Protein AF-A0A380CCB0-F1 (afdb_monomer_lite)

pLDDT: mean 71.73, std 17.46, range [31.42, 93.25]

Organism: NCBI:txid29378

Sequence (155 aa):
MKKLLVIVGCLLFFAASCGNKVDEEFLEGTWISQNDAEGKIIFDGETVKLGENATSQTYAIASDDNGKFNITFQREETGGIETYYFQKESKNKIKVTKAVLDSPSDERLDEKDLNTEYKKEDTGLFSGFFNFLGIVIVLGLLFIIGYLLNKRVKK

Secondary structure (DSSP, 8-state):
--HHHHHHHHHHHTT---S----HHHH-EEEEESS-TT-EEEEETTEEEESTTSPPEEEEEEE-TTSEEEEEEE-TTT--EEEEEEEEEETTEEEEEEEEEE-SSSS-EEEEEEEEEEEE----TTHHHHHHHHHHHHHHHHHHHHHHHHHHHT-

Structure (mmCIF, N/CA/C/O backbone):
data_AF-A0A380CCB0-F1
#
_entry.id   AF-A0A380CCB0-F1
#
loop_
_atom_site.group_PDB
_atom_site.id
_atom_site.type_symbol
_atom_site.label_atom_id
_atom_site.label_alt_id
_atom_site.label_comp_id
_atom_site.label_asym_id
_atom_site.label_entity_id
_atom_site.label_seq_id
_atom_site.pdbx_PDB_ins_code
_atom_site.Cartn_x
_atom_site.Cartn_y
_atom_site.Cartn_z
_atom_site.occupancy
_atom_site.B_iso_or_equiv
_atom_site.auth_seq_id
_atom_site.auth_comp_id
_atom_site.auth_asym_id
_atom_site.auth_atom_id
_atom_site.pdbx_PDB_model_num
ATOM 1 N N . MET A 1 1 ? -7.020 -2.496 -36.951 1.00 42.09 1 MET A N 1
ATOM 2 C CA . MET A 1 1 ? -6.839 -3.881 -36.456 1.00 42.09 1 MET A CA 1
ATOM 3 C C . MET A 1 1 ? -5.825 -4.030 -35.312 1.00 42.09 1 MET A C 1
ATOM 5 O O . MET A 1 1 ? -5.918 -5.015 -34.604 1.00 42.09 1 MET A O 1
ATOM 9 N N . LYS A 1 2 ? -4.914 -3.073 -35.047 1.00 37.00 2 LYS A N 1
ATOM 10 C CA . LYS A 1 2 ? -3.962 -3.164 -33.912 1.00 37.00 2 LYS A CA 1
ATOM 11 C C . LYS A 1 2 ? -4.560 -2.839 -32.528 1.00 37.00 2 LYS A C 1
ATOM 13 O O . LYS A 1 2 ? -4.121 -3.394 -31.535 1.00 37.00 2 LYS A O 1
ATOM 18 N N . LYS A 1 3 ? -5.608 -2.005 -32.464 1.00 33.59 3 LYS A N 1
ATOM 19 C CA . LYS A 1 3 ? -6.262 -1.601 -31.200 1.00 33.59 3 LYS A CA 1
ATOM 20 C C . LYS A 1 3 ? -7.088 -2.713 -30.532 1.00 33.59 3 LYS A C 1
ATOM 22 O O . LYS A 1 3 ? -7.308 -2.657 -29.332 1.00 33.59 3 LYS A O 1
ATOM 27 N N . LEU A 1 4 ? -7.516 -3.726 -31.293 1.00 31.42 4 LEU A N 1
ATOM 28 C CA . LEU A 1 4 ? -8.290 -4.849 -30.748 1.00 31.42 4 LEU A CA 1
ATOM 29 C C . LEU A 1 4 ? -7.402 -5.864 -30.006 1.00 31.42 4 LEU A C 1
ATOM 31 O O . LEU A 1 4 ? -7.863 -6.499 -29.068 1.00 31.42 4 LEU A O 1
ATOM 35 N N . LEU A 1 5 ? -6.128 -5.990 -30.394 1.00 38.03 5 LEU A N 1
ATOM 36 C CA . LEU A 1 5 ? -5.189 -6.939 -29.783 1.00 38.03 5 LEU A CA 1
ATOM 37 C C . LEU A 1 5 ? -4.768 -6.528 -28.363 1.00 38.03 5 LEU A C 1
ATOM 39 O O . LEU A 1 5 ? -4.560 -7.395 -27.524 1.00 38.03 5 LEU A O 1
ATOM 43 N N . VAL A 1 6 ? -4.715 -5.223 -28.072 1.00 46.34 6 VAL A N 1
ATOM 44 C CA . VAL A 1 6 ? -4.348 -4.703 -26.740 1.00 46.34 6 VAL A CA 1
ATOM 45 C C . VAL A 1 6 ? -5.457 -4.963 -25.713 1.00 46.34 6 VAL A C 1
ATOM 47 O O . VAL A 1 6 ? -5.180 -5.394 -24.600 1.00 46.34 6 VAL A O 1
ATOM 50 N N . ILE A 1 7 ? -6.724 -4.815 -26.114 1.00 44.12 7 ILE A N 1
ATOM 51 C CA . ILE A 1 7 ? -7.885 -5.089 -25.247 1.00 44.12 7 ILE A CA 1
ATOM 52 C C . ILE A 1 7 ? -8.002 -6.595 -24.944 1.00 44.12 7 ILE A C 1
ATOM 54 O O . ILE A 1 7 ? -8.335 -6.980 -23.826 1.00 44.12 7 ILE A O 1
ATOM 58 N N . VAL A 1 8 ? -7.675 -7.455 -25.917 1.00 39.78 8 VAL A N 1
ATOM 59 C CA . VAL A 1 8 ? -7.672 -8.918 -25.730 1.00 39.78 8 VAL A CA 1
ATOM 60 C C . VAL A 1 8 ? -6.492 -9.376 -24.860 1.00 39.78 8 VAL A C 1
ATOM 62 O O . VAL A 1 8 ? -6.647 -10.318 -24.089 1.00 39.78 8 VAL A O 1
ATOM 65 N N . GLY A 1 9 ? -5.351 -8.678 -24.905 1.00 40.97 9 GLY A N 1
ATOM 66 C CA . GLY A 1 9 ? -4.238 -8.893 -23.976 1.00 40.97 9 GLY A CA 1
ATOM 67 C C . GLY A 1 9 ? -4.624 -8.603 -22.524 1.00 40.97 9 GLY A C 1
ATOM 68 O O . GLY A 1 9 ? -4.385 -9.440 -21.659 1.00 40.97 9 GLY A O 1
ATOM 69 N N . CYS A 1 10 ? -5.315 -7.485 -22.267 1.00 44.16 10 CYS A N 1
ATOM 70 C CA . CYS A 1 10 ? -5.836 -7.172 -20.933 1.00 44.16 10 CYS A CA 1
ATOM 71 C C . CYS A 1 10 ? -6.823 -8.240 -20.441 1.00 44.16 10 CYS A C 1
ATOM 73 O O . CYS A 1 10 ? -6.683 -8.708 -19.320 1.00 44.16 10 CYS A O 1
ATOM 75 N N . LEU A 1 11 ? -7.758 -8.695 -21.287 1.00 39.28 11 LEU A N 1
ATOM 76 C CA . LEU A 1 11 ? -8.761 -9.719 -20.942 1.00 39.28 11 LEU A CA 1
ATOM 77 C C . LEU A 1 11 ? -8.172 -11.099 -20.606 1.00 39.28 11 LEU A C 1
ATOM 79 O O . LEU A 1 11 ? -8.751 -11.825 -19.801 1.00 39.28 11 LEU A O 1
ATOM 83 N N . LEU A 1 12 ? -7.017 -11.458 -21.169 1.00 43.66 12 LEU A N 1
ATOM 84 C CA . LEU A 1 12 ? -6.340 -12.725 -20.869 1.00 43.66 12 LEU A CA 1
ATOM 85 C C . LEU A 1 12 ? -5.502 -12.675 -19.578 1.00 43.66 12 LEU A C 1
ATOM 87 O O . LEU A 1 12 ? -5.260 -13.726 -18.989 1.00 43.66 12 LEU A O 1
ATOM 91 N N . PHE A 1 13 ? -5.152 -11.484 -19.075 1.00 44.59 13 PHE A N 1
ATOM 92 C CA . PHE A 1 13 ? -4.605 -11.321 -17.719 1.00 44.59 13 PHE A CA 1
ATOM 93 C C . PHE A 1 13 ? -5.665 -11.531 -16.621 1.00 44.59 13 PHE A C 1
ATOM 95 O O . PHE A 1 13 ? -5.320 -11.936 -15.513 1.00 44.59 13 PHE A O 1
ATOM 102 N N . PHE A 1 14 ? -6.958 -11.348 -16.922 1.00 45.22 14 PHE A N 1
ATOM 103 C CA . PHE A 1 14 ? -8.048 -11.546 -15.951 1.00 45.22 14 PHE A CA 1
ATOM 104 C C . PHE A 1 14 ? -8.358 -13.020 -15.633 1.00 45.22 14 PHE A C 1
ATOM 106 O O . PHE A 1 14 ? -9.021 -13.299 -14.637 1.00 45.22 14 PHE A O 1
ATOM 113 N N . ALA A 1 15 ? -7.889 -13.980 -16.437 1.00 40.38 15 ALA A N 1
ATOM 114 C CA . ALA A 1 15 ? -8.255 -15.391 -16.274 1.00 40.38 15 ALA A CA 1
ATOM 115 C C . ALA A 1 15 ? -7.311 -16.203 -15.361 1.00 40.38 15 ALA A C 1
ATOM 117 O O . ALA A 1 15 ? -7.615 -17.355 -15.057 1.00 40.38 15 ALA A O 1
ATOM 118 N N . ALA A 1 16 ? -6.185 -15.634 -14.913 1.00 40.53 16 ALA A N 1
ATOM 119 C CA . ALA A 1 16 ? -5.158 -16.368 -14.161 1.00 40.53 16 ALA A CA 1
ATOM 120 C C . ALA A 1 16 ? -5.088 -16.034 -12.657 1.00 40.53 16 ALA A C 1
ATOM 122 O O . ALA A 1 16 ? -4.221 -16.558 -11.961 1.00 40.53 16 ALA A O 1
ATOM 123 N N . SER A 1 17 ? -6.004 -15.221 -12.117 1.00 41.91 17 SER A N 1
ATOM 124 C CA . SER A 1 17 ? -6.065 -14.953 -10.671 1.00 41.91 17 SER A CA 1
ATOM 125 C C . SER A 1 17 ? -6.894 -16.020 -9.939 1.00 41.91 17 SER A C 1
ATOM 127 O O . SER A 1 17 ? -7.989 -15.791 -9.430 1.00 41.91 17 SER A O 1
ATOM 129 N N . CYS A 1 18 ? -6.366 -17.242 -9.926 1.00 42.47 18 CYS A N 1
ATOM 130 C CA . CYS A 1 18 ? -6.714 -18.283 -8.959 1.00 42.47 18 CYS A CA 1
ATOM 131 C C . CYS A 1 18 ? -5.430 -18.671 -8.224 1.00 42.47 18 CYS A C 1
ATOM 133 O O . CYS A 1 18 ? -4.905 -19.768 -8.377 1.00 42.47 18 CYS A O 1
ATOM 135 N N . GLY A 1 19 ? -4.882 -17.730 -7.464 1.00 38.06 19 GLY A N 1
ATOM 136 C CA . GLY A 1 19 ? -3.700 -17.948 -6.641 1.00 38.06 19 GLY A CA 1
ATOM 137 C C . GLY A 1 19 ? -3.713 -16.933 -5.516 1.00 38.06 19 GLY A C 1
ATOM 138 O O . GLY A 1 19 ? -3.541 -15.751 -5.777 1.00 38.06 19 GLY A O 1
ATOM 139 N N . ASN A 1 20 ? -4.040 -17.410 -4.311 1.00 46.75 20 ASN A N 1
ATOM 140 C CA . ASN A 1 20 ? -3.990 -16.713 -3.025 1.00 46.75 20 ASN A CA 1
ATOM 141 C C . ASN A 1 20 ? -4.249 -15.205 -3.092 1.00 46.75 20 ASN A C 1
ATOM 143 O O . ASN A 1 20 ? -3.332 -14.395 -3.160 1.00 46.75 20 ASN A O 1
ATOM 147 N N . LYS A 1 21 ? -5.534 -14.835 -3.039 1.00 53.56 21 LYS A N 1
ATOM 148 C CA . LYS A 1 21 ? -5.946 -13.438 -2.912 1.00 53.56 21 LYS A CA 1
ATOM 149 C C . LYS A 1 21 ? -5.240 -12.834 -1.699 1.00 53.56 21 LYS A C 1
ATOM 151 O O . LYS A 1 21 ? -5.463 -13.283 -0.573 1.00 53.56 21 LYS A O 1
ATOM 156 N N . VAL A 1 22 ? -4.409 -11.814 -1.921 1.00 60.69 22 VAL A N 1
ATOM 157 C CA . VAL A 1 22 ? -4.170 -10.830 -0.864 1.00 60.69 22 VAL A CA 1
ATOM 158 C C . VAL A 1 22 ? -5.553 -10.388 -0.423 1.00 60.69 22 VAL A C 1
ATOM 160 O O . VAL A 1 22 ? -6.383 -10.050 -1.263 1.00 60.69 22 VAL A O 1
ATOM 163 N N . ASP A 1 23 ? -5.816 -10.482 0.872 1.00 67.56 23 ASP A N 1
ATOM 164 C CA . ASP A 1 23 ? -7.074 -10.024 1.438 1.00 67.56 23 ASP A CA 1
ATOM 165 C C . ASP A 1 23 ? -7.208 -8.535 1.093 1.00 67.56 23 ASP A C 1
ATOM 167 O O . ASP A 1 23 ? -6.437 -7.722 1.599 1.00 67.56 23 ASP A O 1
ATOM 171 N N . GLU A 1 24 ? -8.078 -8.169 0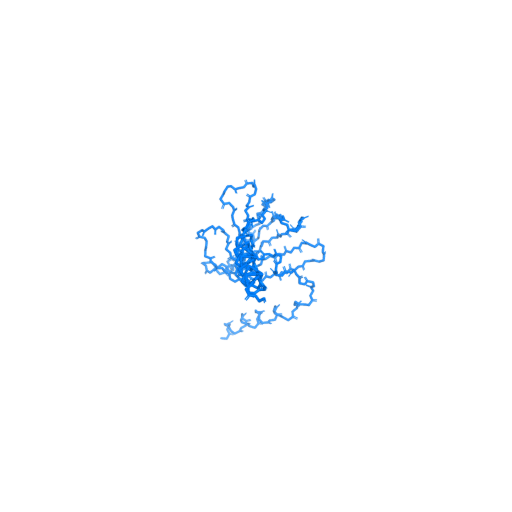.152 1.00 68.25 24 GLU A N 1
ATOM 172 C CA . GLU A 1 24 ? -8.242 -6.774 -0.290 1.00 68.25 24 GLU A CA 1
ATOM 173 C C . GLU A 1 24 ? -8.578 -5.878 0.919 1.00 68.25 24 GLU A C 1
ATOM 175 O O . GLU A 1 24 ? -8.067 -4.765 1.044 1.00 68.25 24 GLU A O 1
ATOM 180 N N . GLU A 1 25 ? -9.281 -6.444 1.907 1.00 75.81 25 GLU A N 1
ATOM 181 C CA . GLU A 1 25 ? -9.565 -5.838 3.211 1.00 75.81 25 GLU A CA 1
ATOM 182 C C . GLU A 1 25 ? -8.295 -5.482 4.012 1.00 75.81 25 GLU A C 1
ATOM 184 O O . GLU A 1 25 ? -8.265 -4.509 4.772 1.00 75.81 25 GLU A O 1
ATOM 189 N N . PHE A 1 26 ? -7.202 -6.235 3.846 1.00 84.12 26 PHE A N 1
ATOM 190 C CA . PHE A 1 26 ? -5.934 -5.918 4.502 1.00 84.12 26 PHE A CA 1
ATOM 191 C C . PHE A 1 26 ? -5.356 -4.599 3.989 1.00 84.12 26 PHE A C 1
ATOM 193 O O . PHE A 1 26 ? -4.906 -3.793 4.811 1.00 84.12 26 PHE A O 1
ATOM 200 N N . LEU A 1 27 ? -5.364 -4.382 2.670 1.00 86.12 27 LEU A N 1
ATOM 201 C CA . LEU A 1 27 ? -4.773 -3.197 2.045 1.00 86.12 27 LEU A CA 1
ATOM 202 C C . LEU A 1 27 ? -5.617 -1.947 2.246 1.00 86.12 27 LEU A C 1
ATOM 204 O O . LEU A 1 27 ? -5.042 -0.876 2.395 1.00 86.12 27 LEU A O 1
ATOM 208 N N . GLU A 1 28 ? -6.935 -2.090 2.322 1.00 87.88 28 GLU A N 1
ATOM 209 C CA . GLU A 1 28 ? -7.877 -0.975 2.400 1.00 87.88 28 GLU A CA 1
ATOM 210 C C . GLU A 1 28 ? -7.492 0.088 3.443 1.00 87.88 28 GLU A C 1
ATOM 212 O O . GLU A 1 28 ? -7.251 -0.234 4.608 1.00 87.88 28 GLU A O 1
ATOM 217 N N . GLY A 1 29 ? -7.458 1.359 3.047 1.00 89.75 29 GLY A N 1
ATOM 218 C CA . GLY A 1 29 ? -7.156 2.501 3.908 1.00 89.75 29 GLY A CA 1
ATOM 219 C C . GLY A 1 29 ? -5.805 3.174 3.642 1.00 89.75 29 GLY A C 1
ATOM 220 O O . GLY A 1 29 ? -5.128 2.946 2.637 1.00 89.75 29 GLY A O 1
ATOM 221 N N . THR A 1 30 ? -5.421 4.057 4.564 1.00 91.69 30 THR A N 1
ATOM 222 C CA . THR A 1 30 ? -4.227 4.902 4.440 1.00 91.69 30 THR A CA 1
ATOM 223 C C . THR A 1 30 ? -3.003 4.240 5.068 1.00 91.69 30 THR A C 1
ATOM 225 O O . THR A 1 30 ? -3.062 3.717 6.177 1.00 91.69 30 THR A O 1
ATOM 228 N N . TRP A 1 31 ? -1.861 4.333 4.395 1.00 92.31 31 TRP A N 1
ATOM 229 C CA . TRP A 1 31 ? -0.561 3.837 4.825 1.00 92.31 31 TRP A CA 1
ATOM 230 C C . TRP A 1 31 ? 0.460 4.968 4.804 1.00 92.31 31 TRP A C 1
ATOM 232 O O . TRP A 1 31 ? 0.666 5.613 3.777 1.00 92.31 31 TRP A O 1
ATOM 242 N N . ILE A 1 32 ? 1.121 5.192 5.935 1.00 92.56 32 ILE A N 1
ATOM 243 C CA . ILE A 1 32 ? 2.076 6.281 6.136 1.00 92.56 32 ILE A CA 1
ATOM 244 C C . ILE A 1 32 ? 3.493 5.723 6.182 1.00 92.56 32 ILE A C 1
ATOM 246 O O . ILE A 1 32 ? 3.801 4.833 6.988 1.00 92.56 32 ILE A O 1
ATOM 250 N N . SER A 1 33 ? 4.360 6.257 5.328 1.00 91.62 33 SER A N 1
ATOM 251 C CA . SER A 1 33 ? 5.778 5.928 5.307 1.00 91.62 33 SER A CA 1
ATOM 252 C C . SER A 1 33 ? 6.421 6.282 6.644 1.00 91.62 33 SER A C 1
ATOM 254 O O . SER A 1 33 ? 6.116 7.288 7.276 1.00 91.62 33 SER A O 1
ATOM 256 N N . GLN A 1 34 ? 7.308 5.414 7.107 1.00 91.88 34 GLN A N 1
ATOM 257 C CA . GLN A 1 34 ? 8.079 5.618 8.331 1.00 91.88 34 GLN A CA 1
ATOM 258 C C . GLN A 1 34 ? 9.429 6.289 8.051 1.00 91.88 34 GLN A C 1
ATOM 260 O O . GLN A 1 34 ? 10.069 6.774 8.980 1.00 91.88 34 GLN A O 1
ATOM 265 N N . ASN A 1 35 ? 9.853 6.308 6.784 1.00 86.12 35 ASN A N 1
ATOM 266 C CA . ASN A 1 35 ? 11.177 6.771 6.364 1.00 86.12 35 ASN A CA 1
ATOM 267 C C . ASN A 1 35 ? 11.113 8.015 5.461 1.00 86.12 35 ASN A C 1
ATOM 269 O O . ASN A 1 35 ? 12.150 8.590 5.148 1.00 86.12 35 ASN A O 1
ATOM 273 N N . ASP A 1 36 ? 9.913 8.414 5.038 1.00 80.44 36 ASP A N 1
ATOM 274 C CA . ASP A 1 36 ? 9.654 9.563 4.174 1.00 80.44 36 ASP A CA 1
ATOM 275 C C . ASP A 1 36 ? 8.440 10.321 4.723 1.00 80.44 36 ASP A C 1
ATOM 277 O O . ASP A 1 36 ? 7.362 9.746 4.848 1.00 80.44 36 ASP A O 1
ATOM 281 N N . ALA A 1 37 ? 8.620 11.594 5.078 1.00 72.81 37 ALA A N 1
ATOM 282 C CA . ALA A 1 37 ? 7.578 12.401 5.710 1.00 72.81 37 ALA A CA 1
ATOM 283 C C . ALA A 1 37 ? 6.388 12.681 4.776 1.00 72.81 37 ALA A C 1
ATOM 285 O O . ALA A 1 37 ? 5.284 12.926 5.259 1.00 72.81 37 ALA A O 1
ATOM 286 N N . GLU A 1 38 ? 6.600 12.626 3.459 1.00 76.31 38 GLU A N 1
ATOM 287 C CA . GLU A 1 38 ? 5.557 12.850 2.450 1.00 76.31 38 GLU A CA 1
ATOM 288 C C . GLU A 1 38 ? 5.027 11.534 1.855 1.00 76.31 38 GLU A C 1
ATOM 290 O O . GLU A 1 38 ? 4.031 11.519 1.127 1.00 76.31 38 GLU A O 1
ATOM 295 N N . GLY A 1 39 ? 5.660 10.405 2.193 1.00 85.00 39 GLY A N 1
ATOM 296 C CA . GLY A 1 39 ? 5.302 9.090 1.679 1.00 85.00 39 GLY A CA 1
ATOM 297 C C . GLY A 1 39 ? 3.958 8.618 2.230 1.00 85.00 39 GLY A C 1
ATOM 298 O O . GLY A 1 39 ? 3.851 8.212 3.388 1.00 85.00 39 GLY A O 1
ATOM 299 N N . LYS A 1 40 ? 2.930 8.610 1.383 1.00 90.06 40 LYS A N 1
ATOM 300 C CA . LYS A 1 40 ? 1.573 8.164 1.721 1.00 90.06 40 LYS A CA 1
ATOM 301 C C . LYS A 1 40 ? 1.036 7.255 0.626 1.00 90.06 40 LYS A C 1
ATOM 303 O O . LYS A 1 40 ? 1.203 7.553 -0.549 1.00 90.06 40 LYS A O 1
ATOM 308 N N . ILE A 1 41 ? 0.373 6.168 0.995 1.00 89.94 41 ILE A N 1
ATOM 309 C CA . ILE A 1 41 ? -0.334 5.292 0.056 1.00 89.94 41 ILE A CA 1
ATOM 310 C C . ILE A 1 41 ? -1.767 5.146 0.547 1.00 89.94 41 ILE A C 1
ATOM 312 O O . ILE A 1 41 ? -1.983 4.905 1.729 1.00 89.94 41 ILE A O 1
ATOM 316 N N . ILE A 1 42 ? -2.747 5.314 -0.331 1.00 89.88 42 ILE A N 1
ATOM 317 C CA . ILE A 1 42 ? -4.165 5.189 0.015 1.00 89.88 42 ILE A CA 1
ATOM 318 C C . ILE A 1 42 ? -4.765 4.133 -0.898 1.00 89.88 42 ILE A C 1
ATOM 320 O O . ILE A 1 42 ? -4.727 4.308 -2.114 1.00 89.88 42 ILE A O 1
ATOM 324 N N . PHE A 1 43 ? -5.298 3.065 -0.313 1.00 87.38 43 PHE A N 1
ATOM 325 C CA . PHE A 1 43 ? -6.118 2.078 -1.010 1.00 87.38 43 PHE A CA 1
ATOM 326 C C . PHE A 1 43 ? -7.587 2.347 -0.685 1.00 87.38 43 PHE A C 1
ATOM 328 O O . PHE A 1 43 ? -7.919 2.520 0.488 1.00 87.38 43 PHE A O 1
ATOM 335 N N . ASP A 1 44 ? -8.416 2.429 -1.721 1.00 84.38 44 ASP A N 1
ATOM 336 C CA . ASP A 1 44 ? -9.863 2.647 -1.633 1.00 84.38 44 ASP A CA 1
ATOM 337 C C . ASP A 1 44 ? -10.544 1.754 -2.677 1.00 84.38 44 ASP A C 1
ATOM 339 O O . ASP A 1 44 ? -10.609 2.083 -3.873 1.00 84.38 44 ASP A O 1
ATOM 343 N N . GLY A 1 45 ? -10.938 0.561 -2.230 1.00 82.81 45 GLY A N 1
ATOM 344 C CA . GLY A 1 45 ? -11.514 -0.494 -3.054 1.00 82.81 45 GLY A CA 1
ATOM 345 C C . GLY A 1 45 ? -10.578 -0.925 -4.184 1.00 82.81 45 GLY A C 1
ATOM 346 O O . GLY A 1 45 ? -9.533 -1.527 -3.961 1.00 82.81 45 GLY A O 1
ATOM 347 N N . GLU A 1 46 ? -10.958 -0.616 -5.423 1.00 80.44 46 GLU A N 1
ATOM 348 C CA . GLU A 1 46 ? -10.202 -0.984 -6.632 1.00 80.44 46 GLU A CA 1
ATOM 349 C C . GLU A 1 46 ? -9.173 0.083 -7.049 1.00 80.44 46 GLU A C 1
ATOM 351 O O . GLU A 1 46 ? -8.546 -0.025 -8.108 1.00 80.44 46 GLU A O 1
ATOM 356 N N . THR A 1 47 ? -9.010 1.147 -6.255 1.00 84.25 47 THR A N 1
ATOM 357 C CA . THR A 1 47 ? -8.139 2.280 -6.591 1.00 84.25 47 THR A CA 1
ATOM 358 C C . THR A 1 47 ? -7.028 2.510 -5.573 1.00 84.25 47 THR A C 1
ATOM 360 O O . THR A 1 47 ? -7.175 2.247 -4.381 1.00 84.25 47 THR A O 1
ATOM 363 N N . VAL A 1 48 ? -5.899 3.025 -6.059 1.00 86.31 48 VAL A N 1
ATOM 364 C CA . VAL A 1 48 ? -4.733 3.399 -5.259 1.00 86.31 48 VAL A CA 1
ATOM 365 C C . VAL A 1 48 ? -4.321 4.842 -5.548 1.00 86.31 48 VAL A C 1
ATOM 367 O O . VAL A 1 48 ? -4.395 5.306 -6.688 1.00 86.31 48 VAL A O 1
ATOM 370 N N . LYS A 1 49 ? -3.851 5.551 -4.518 1.00 87.81 49 LYS A N 1
ATOM 371 C CA . LYS A 1 49 ? -3.147 6.840 -4.623 1.00 87.81 49 LYS A CA 1
ATOM 372 C C . LYS A 1 49 ? -1.776 6.746 -3.965 1.00 87.81 49 LYS A C 1
ATOM 374 O O . LYS A 1 49 ? -1.676 6.317 -2.817 1.00 87.81 49 LYS A O 1
ATOM 379 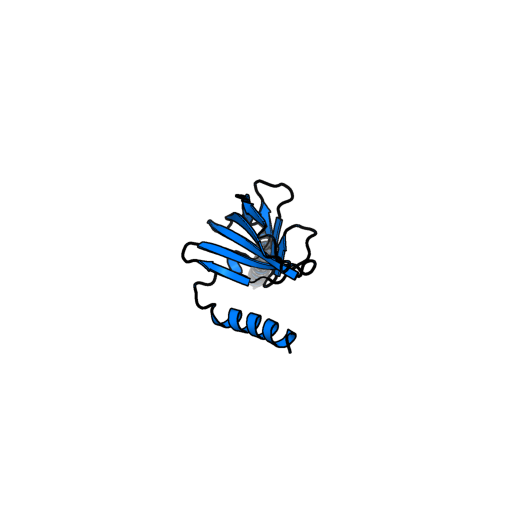N N . LEU A 1 50 ? -0.737 7.194 -4.666 1.00 85.69 50 LEU A N 1
ATOM 380 C CA . LEU A 1 50 ? 0.638 7.271 -4.160 1.00 85.69 50 LEU A CA 1
ATOM 381 C C . LEU A 1 50 ? 0.998 8.725 -3.838 1.00 85.69 50 LEU A C 1
ATOM 383 O O . LEU A 1 50 ? 1.575 9.433 -4.657 1.00 85.69 50 LEU A O 1
ATOM 387 N N . GLY A 1 51 ? 0.619 9.175 -2.650 1.00 82.06 51 GLY A N 1
ATOM 388 C CA . GLY A 1 51 ? 0.748 10.551 -2.184 1.00 82.06 51 GLY A CA 1
ATOM 389 C C . GLY A 1 51 ? -0.612 11.223 -2.009 1.00 82.06 51 GLY A C 1
ATOM 390 O O . GLY A 1 51 ? -1.610 10.831 -2.610 1.00 82.06 51 GLY A O 1
ATOM 391 N N . GLU A 1 52 ? -0.661 12.255 -1.169 1.00 72.00 52 GLU A N 1
ATOM 392 C CA . GLU A 1 52 ? -1.917 12.938 -0.825 1.00 72.00 52 GLU A CA 1
ATOM 393 C C . GLU A 1 52 ? -2.538 13.694 -2.010 1.00 72.00 52 GLU A C 1
ATOM 395 O O . GLU A 1 52 ? -3.756 13.712 -2.166 1.00 72.00 52 GLU A O 1
ATOM 400 N N . ASN A 1 53 ? -1.691 14.246 -2.881 1.00 76.00 53 ASN A N 1
ATOM 401 C CA . ASN A 1 53 ? -2.101 15.005 -4.064 1.00 76.00 53 ASN A CA 1
ATOM 402 C C . ASN A 1 53 ? -2.040 14.180 -5.362 1.00 76.00 53 ASN A C 1
ATOM 404 O O . ASN A 1 53 ? -2.148 14.745 -6.448 1.00 76.00 53 ASN A O 1
ATOM 408 N N . ALA A 1 54 ? -1.829 12.864 -5.268 1.00 78.12 54 ALA A N 1
ATOM 409 C CA . ALA A 1 54 ? -1.746 11.997 -6.436 1.00 78.12 54 ALA A CA 1
ATOM 410 C C . ALA A 1 54 ? -3.134 11.623 -6.976 1.00 78.12 54 ALA A C 1
ATOM 412 O O . ALA A 1 54 ? -4.110 11.481 -6.232 1.00 78.12 54 ALA A O 1
ATOM 413 N N . THR A 1 55 ? -3.207 11.419 -8.289 1.00 80.81 55 THR A N 1
ATOM 414 C CA . THR A 1 55 ? -4.409 10.934 -8.972 1.00 80.81 55 THR A CA 1
ATOM 415 C C . THR A 1 55 ? -4.702 9.486 -8.568 1.00 80.81 55 THR A C 1
ATOM 417 O O . THR A 1 55 ? -3.791 8.655 -8.536 1.00 80.81 55 THR A O 1
ATOM 420 N N . SER A 1 56 ? -5.974 9.179 -8.279 1.00 83.00 56 SER A N 1
ATOM 421 C CA . SER A 1 56 ? -6.440 7.793 -8.111 1.00 83.00 56 SER A CA 1
ATOM 422 C C . SER A 1 56 ? -6.228 7.012 -9.394 1.00 83.00 56 SER A C 1
ATOM 424 O O . SER A 1 56 ? -6.633 7.468 -10.459 1.00 83.00 56 SER A O 1
ATOM 426 N N . GLN A 1 57 ? -5.672 5.813 -9.278 1.00 80.31 57 GLN A N 1
ATOM 427 C CA . GLN A 1 57 ? -5.502 4.893 -10.395 1.00 80.31 57 GLN A CA 1
ATOM 428 C C . GLN A 1 57 ? -6.060 3.527 -10.020 1.00 80.31 57 GLN A C 1
ATOM 430 O O . GLN A 1 57 ? -5.926 3.089 -8.878 1.00 80.31 57 GLN A O 1
ATOM 435 N N . THR A 1 58 ? -6.690 2.847 -10.973 1.00 84.44 58 THR A N 1
ATOM 436 C CA . THR A 1 58 ? -7.066 1.443 -10.798 1.00 84.44 58 THR A CA 1
ATOM 437 C C . THR A 1 58 ? -5.811 0.586 -10.762 1.00 84.44 58 THR A C 1
ATOM 439 O O . THR A 1 58 ? -4.883 0.807 -11.544 1.00 84.44 58 THR A O 1
ATOM 442 N N . TYR A 1 59 ? -5.790 -0.401 -9.874 1.00 83.69 59 TYR A N 1
ATOM 443 C CA . TYR A 1 59 ? -4.654 -1.297 -9.728 1.00 83.69 59 TYR A CA 1
ATOM 444 C C . TYR A 1 59 ? -5.067 -2.763 -9.763 1.00 83.69 59 TYR A C 1
ATOM 446 O O . TYR A 1 59 ? -6.212 -3.122 -9.503 1.00 83.69 59 TYR A O 1
ATOM 454 N N . ALA A 1 60 ? -4.101 -3.618 -10.075 1.00 83.69 60 ALA A N 1
ATOM 455 C CA . ALA A 1 60 ? -4.220 -5.059 -9.959 1.00 83.69 60 ALA A CA 1
ATOM 456 C C . ALA A 1 60 ? -3.222 -5.573 -8.922 1.00 83.69 60 ALA A C 1
ATOM 458 O O . ALA A 1 60 ? -2.094 -5.080 -8.835 1.00 83.69 60 ALA A O 1
ATOM 459 N N . ILE A 1 61 ? -3.634 -6.584 -8.160 1.00 82.12 61 ILE A N 1
ATOM 460 C CA . ILE A 1 61 ? -2.779 -7.265 -7.190 1.00 82.12 61 ILE A CA 1
ATOM 461 C C . ILE A 1 61 ? -2.369 -8.616 -7.762 1.00 82.12 61 ILE A C 1
ATOM 463 O O . ILE A 1 61 ? -3.228 -9.403 -8.164 1.00 82.12 61 ILE A O 1
ATOM 467 N N . ALA A 1 62 ? -1.076 -8.925 -7.716 1.00 80.06 62 ALA A N 1
ATOM 468 C CA . ALA A 1 62 ? -0.605 -10.299 -7.819 1.00 80.06 62 ALA A CA 1
ATOM 469 C C . ALA A 1 62 ? 0.098 -10.685 -6.512 1.00 80.06 62 ALA A C 1
ATOM 471 O O . ALA A 1 62 ? 1.097 -10.075 -6.128 1.00 80.06 62 ALA A O 1
ATOM 472 N N . SER A 1 63 ? -0.443 -11.680 -5.807 1.00 72.81 63 SER A N 1
ATOM 473 C CA . SER A 1 63 ? 0.197 -12.232 -4.610 1.00 72.81 63 SER A CA 1
ATOM 474 C C . SER A 1 63 ? 1.204 -13.303 -4.985 1.00 72.81 63 SER A C 1
ATOM 476 O O . SER A 1 63 ? 0.981 -14.056 -5.934 1.00 72.81 63 SER A O 1
ATOM 478 N N . ASP A 1 64 ? 2.250 -13.437 -4.175 1.00 63.06 64 ASP A N 1
ATOM 479 C CA . ASP A 1 64 ? 2.948 -14.705 -4.035 1.00 63.06 64 ASP A CA 1
ATOM 480 C C . ASP A 1 64 ? 2.530 -15.432 -2.749 1.00 63.06 64 ASP A C 1
ATOM 482 O O . ASP A 1 64 ? 1.976 -14.856 -1.801 1.00 63.06 64 ASP A O 1
ATOM 486 N N . ASP A 1 65 ? 2.764 -16.741 -2.747 1.00 58.81 65 ASP A N 1
ATOM 487 C CA . ASP A 1 65 ? 2.731 -17.549 -1.538 1.00 58.81 65 ASP A CA 1
ATOM 488 C C . ASP A 1 65 ? 3.924 -17.098 -0.696 1.00 58.81 65 ASP A C 1
ATOM 490 O O . ASP A 1 65 ? 5.055 -17.361 -1.099 1.00 58.81 65 ASP A O 1
ATOM 494 N N . ASN A 1 66 ? 3.654 -16.390 0.413 1.00 70.25 66 ASN A N 1
ATOM 495 C CA . ASN A 1 66 ? 4.548 -15.977 1.523 1.00 70.25 66 ASN A CA 1
ATOM 496 C C . ASN A 1 66 ? 4.334 -14.523 1.988 1.00 70.25 66 ASN A C 1
ATOM 498 O O . ASN A 1 66 ? 5.157 -13.972 2.722 1.00 70.25 66 ASN A O 1
ATOM 502 N N . GLY A 1 67 ? 3.217 -13.895 1.613 1.00 75.00 67 GLY A N 1
ATOM 503 C CA . GLY A 1 67 ? 2.876 -12.557 2.095 1.00 75.00 67 GLY A CA 1
ATOM 504 C C . GLY A 1 67 ? 3.651 -11.449 1.392 1.00 75.00 67 GLY A C 1
ATOM 505 O O . GLY A 1 67 ? 3.621 -10.308 1.857 1.00 75.00 67 GLY A O 1
ATOM 506 N N . LYS A 1 68 ? 4.315 -11.748 0.273 1.00 85.62 68 LYS A N 1
ATOM 507 C CA . LYS A 1 68 ? 4.723 -10.715 -0.666 1.00 85.62 68 LYS A CA 1
ATOM 508 C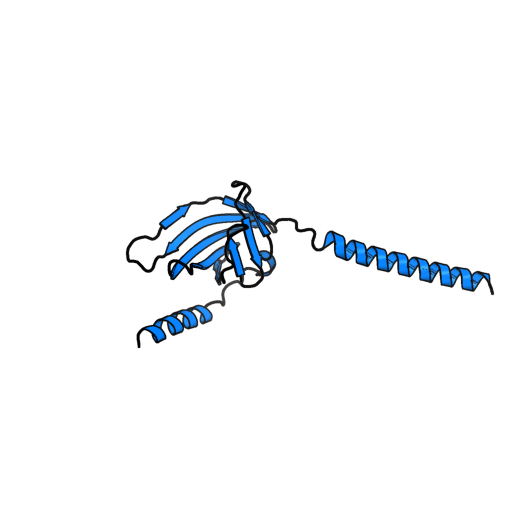 C . LYS A 1 68 ? 3.660 -10.613 -1.746 1.00 85.62 68 LYS A C 1
ATOM 510 O O . LYS A 1 68 ? 2.940 -11.553 -2.073 1.00 85.62 68 LYS A O 1
ATOM 515 N N . PHE A 1 69 ? 3.515 -9.414 -2.257 1.00 85.81 69 PHE A N 1
ATOM 516 C CA . PHE A 1 69 ? 2.554 -9.116 -3.296 1.00 85.81 69 PHE A CA 1
ATOM 517 C C . PHE A 1 69 ? 3.079 -7.945 -4.094 1.00 85.81 69 PHE A C 1
ATOM 519 O O . PHE A 1 69 ? 3.871 -7.144 -3.602 1.00 85.81 69 PHE A O 1
ATOM 526 N N . ASN A 1 70 ? 2.660 -7.846 -5.340 1.00 86.94 70 ASN A N 1
ATOM 527 C CA . ASN A 1 70 ? 2.920 -6.671 -6.139 1.00 86.94 70 ASN A CA 1
ATOM 528 C C . ASN A 1 70 ? 1.609 -6.014 -6.544 1.00 86.94 70 ASN A C 1
ATOM 530 O O . ASN A 1 70 ? 0.563 -6.660 -6.645 1.00 86.94 70 ASN A O 1
ATOM 534 N N . ILE A 1 71 ? 1.692 -4.704 -6.719 1.00 86.06 71 ILE A N 1
ATOM 535 C CA . ILE A 1 71 ? 0.602 -3.870 -7.185 1.00 86.06 71 ILE A CA 1
ATOM 536 C C . ILE A 1 71 ? 1.044 -3.251 -8.490 1.00 86.06 71 ILE A C 1
ATOM 538 O O . ILE A 1 71 ? 2.102 -2.626 -8.550 1.00 86.06 71 ILE A O 1
ATOM 542 N N . THR A 1 72 ? 0.225 -3.441 -9.512 1.00 86.19 72 THR A N 1
ATOM 543 C CA . THR A 1 72 ? 0.489 -2.954 -10.860 1.00 86.19 72 THR A CA 1
ATOM 544 C C . THR A 1 72 ? -0.608 -1.988 -11.265 1.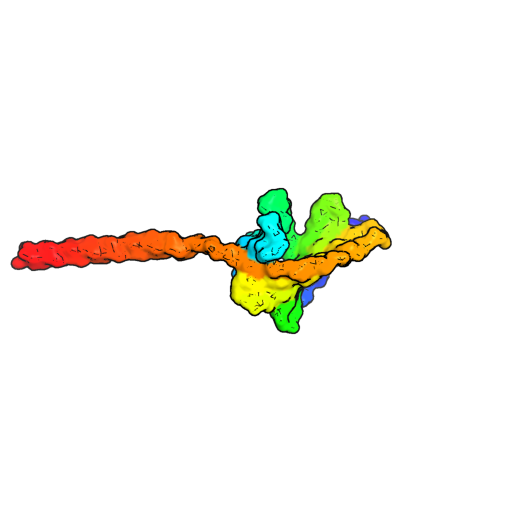00 86.19 72 THR A C 1
ATOM 546 O O . THR A 1 72 ? -1.787 -2.307 -11.121 1.00 86.19 72 THR A O 1
ATOM 549 N N . PHE A 1 73 ? -0.242 -0.823 -11.787 1.00 82.19 73 PHE A N 1
ATOM 550 C CA . PHE A 1 73 ? -1.194 0.137 -12.340 1.00 82.19 73 PHE A CA 1
ATOM 551 C C . PHE A 1 73 ? -0.615 0.820 -13.580 1.00 82.19 73 PHE A C 1
ATOM 553 O O . PHE A 1 73 ? 0.597 0.842 -13.799 1.00 82.19 73 PHE A O 1
ATOM 560 N N . GLN A 1 74 ? -1.498 1.352 -14.422 1.00 82.19 74 GLN A N 1
ATOM 561 C CA . GLN A 1 74 ? -1.111 2.039 -15.647 1.00 82.19 74 GLN A CA 1
ATOM 562 C C . GLN A 1 74 ? -1.053 3.545 -15.407 1.00 82.19 74 GLN A C 1
ATOM 564 O O . GLN A 1 74 ? -2.056 4.147 -15.033 1.00 82.19 74 GLN A O 1
ATOM 569 N N . ARG A 1 75 ? 0.096 4.161 -15.694 1.00 72.81 75 ARG A N 1
ATOM 570 C CA . ARG A 1 75 ? 0.257 5.611 -15.606 1.00 72.81 75 ARG A CA 1
ATOM 571 C C . ARG A 1 75 ? -0.403 6.265 -16.815 1.00 72.81 75 ARG A C 1
ATOM 573 O O . ARG A 1 75 ? 0.080 6.121 -17.938 1.00 72.81 75 ARG A O 1
ATOM 580 N N . GLU A 1 76 ? -1.479 7.013 -16.589 1.00 69.19 76 GLU A N 1
ATOM 581 C CA . GLU A 1 76 ? -2.230 7.668 -17.672 1.00 69.19 76 GLU A CA 1
ATOM 582 C C . GLU A 1 76 ? -1.357 8.605 -18.524 1.00 69.19 76 GLU A C 1
ATOM 584 O O . GLU A 1 76 ? -1.499 8.646 -19.743 1.00 69.19 76 GLU A O 1
ATOM 589 N N . GLU A 1 77 ? -0.417 9.318 -17.897 1.00 67.00 77 GLU A N 1
ATOM 590 C CA . GLU A 1 77 ? 0.415 10.329 -18.562 1.00 67.00 77 GLU A CA 1
ATOM 591 C C . GLU A 1 77 ? 1.436 9.740 -19.544 1.00 67.00 77 GLU A C 1
ATOM 593 O O . GLU A 1 77 ? 1.731 10.349 -20.572 1.00 67.00 77 GLU A O 1
ATOM 598 N N . THR A 1 78 ? 1.993 8.565 -19.237 1.00 67.12 78 THR A N 1
ATOM 599 C CA . THR A 1 78 ? 3.056 7.941 -20.047 1.00 67.12 78 THR A CA 1
ATOM 600 C C . THR A 1 78 ? 2.582 6.699 -20.794 1.00 67.12 78 THR A C 1
ATOM 602 O O . THR A 1 78 ? 3.288 6.201 -21.668 1.00 67.12 78 THR A O 1
ATOM 605 N N . GLY A 1 79 ? 1.408 6.165 -20.445 1.00 72.25 79 GLY A N 1
ATOM 606 C CA . GLY A 1 79 ? 0.925 4.869 -20.916 1.00 72.25 79 GLY A CA 1
ATOM 607 C C . GLY A 1 79 ? 1.746 3.678 -20.412 1.00 72.25 79 GLY A C 1
ATOM 608 O O . GLY A 1 79 ? 1.451 2.551 -20.8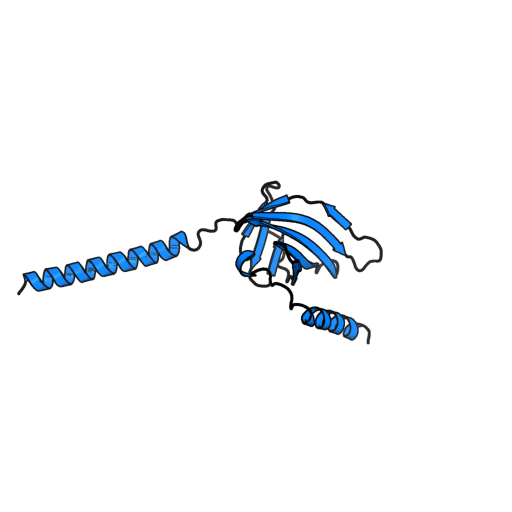10 1.00 72.25 79 GLY A O 1
ATOM 609 N N . GLY A 1 80 ? 2.754 3.920 -19.566 1.00 77.81 80 GLY A N 1
ATOM 610 C CA . GLY A 1 80 ? 3.603 2.901 -18.958 1.00 77.81 80 GLY A CA 1
ATOM 611 C C . GLY A 1 80 ? 2.913 2.163 -17.818 1.00 77.81 80 GLY A C 1
ATOM 612 O O . GLY A 1 80 ? 1.926 2.634 -17.251 1.00 77.81 80 GLY A O 1
ATOM 613 N N . ILE A 1 81 ? 3.448 0.995 -17.491 1.00 81.94 81 ILE A N 1
ATOM 614 C CA . ILE A 1 81 ? 2.994 0.154 -16.391 1.00 81.94 81 ILE A CA 1
ATOM 615 C C . ILE A 1 81 ? 3.965 0.337 -15.233 1.00 81.94 81 ILE A C 1
ATOM 617 O O . ILE A 1 81 ? 5.167 0.152 -15.387 1.00 81.94 81 ILE A O 1
ATOM 621 N N . GLU A 1 82 ? 3.451 0.684 -14.062 1.00 84.88 82 GLU A N 1
ATOM 622 C CA . GLU A 1 82 ? 4.251 0.810 -12.853 1.00 84.88 82 GLU A CA 1
ATOM 623 C C . GLU A 1 82 ? 3.898 -0.319 -11.885 1.00 84.88 82 GLU A C 1
ATOM 625 O O . GLU A 1 82 ? 2.728 -0.561 -11.590 1.00 84.88 82 GLU A O 1
ATOM 630 N N . THR A 1 83 ? 4.919 -1.041 -11.423 1.00 87.19 83 THR A N 1
ATOM 631 C CA . THR A 1 83 ? 4.787 -2.192 -10.525 1.00 87.19 83 THR A CA 1
ATOM 632 C C . THR A 1 83 ? 5.536 -1.932 -9.229 1.00 87.19 83 THR A C 1
ATOM 634 O O . THR A 1 83 ? 6.751 -1.739 -9.231 1.00 87.19 83 THR A O 1
ATOM 637 N N . TYR A 1 84 ? 4.828 -1.990 -8.108 1.00 87.81 84 TYR A N 1
ATOM 638 C CA . TYR A 1 84 ? 5.389 -1.871 -6.768 1.00 87.81 84 TYR A CA 1
ATOM 639 C C . TYR A 1 84 ? 5.367 -3.220 -6.068 1.00 87.81 84 TYR A C 1
ATOM 641 O O . TYR A 1 84 ? 4.334 -3.881 -6.017 1.00 87.81 84 TYR A O 1
ATOM 649 N N . TYR A 1 85 ? 6.498 -3.610 -5.490 1.00 89.19 85 TYR A N 1
ATOM 650 C CA . TYR A 1 85 ? 6.649 -4.851 -4.742 1.00 89.19 85 TYR A CA 1
ATOM 651 C C . TYR A 1 85 ? 6.553 -4.574 -3.250 1.00 89.19 85 TYR A C 1
ATOM 653 O O . TYR A 1 85 ? 7.320 -3.788 -2.688 1.00 89.19 85 TYR A O 1
ATOM 661 N N . PHE A 1 86 ? 5.623 -5.267 -2.612 1.00 89.62 86 PHE A N 1
ATOM 662 C CA . PHE A 1 86 ? 5.307 -5.157 -1.206 1.00 89.62 86 PHE A CA 1
ATOM 663 C C . PHE A 1 86 ? 5.571 -6.472 -0.483 1.00 89.62 86 PHE A C 1
ATOM 665 O O . PHE A 1 86 ? 5.435 -7.565 -1.031 1.00 89.62 86 PHE A O 1
ATOM 672 N N . GLN A 1 87 ? 5.887 -6.352 0.797 1.00 90.44 87 GLN A N 1
ATOM 673 C CA . GLN A 1 87 ? 5.948 -7.453 1.739 1.00 90.44 87 GLN A CA 1
ATOM 674 C C . GLN A 1 87 ? 5.116 -7.100 2.967 1.00 90.44 87 GLN A C 1
ATOM 676 O O . GLN A 1 87 ? 5.300 -6.049 3.585 1.00 90.44 87 GLN A O 1
ATOM 681 N N . LYS A 1 88 ? 4.183 -7.981 3.319 1.00 88.94 88 LYS A N 1
ATOM 682 C CA . LYS A 1 88 ? 3.419 -7.905 4.558 1.00 88.94 88 LYS A CA 1
ATOM 683 C C . LYS A 1 88 ? 4.313 -8.332 5.717 1.00 88.94 88 LYS A C 1
ATOM 685 O O . LYS A 1 88 ? 4.740 -9.478 5.789 1.00 88.94 88 LYS A O 1
ATOM 690 N N . GLU A 1 89 ? 4.557 -7.408 6.638 1.00 89.44 89 GLU A N 1
ATOM 691 C CA . GLU A 1 89 ? 5.352 -7.655 7.848 1.00 89.44 89 GLU A CA 1
ATOM 692 C C . GLU A 1 89 ? 4.439 -7.944 9.051 1.00 89.44 89 GLU A C 1
ATOM 694 O O . GLU A 1 89 ? 4.750 -8.762 9.913 1.00 89.44 89 GLU A O 1
ATOM 699 N N . SER A 1 90 ? 3.277 -7.283 9.119 1.00 87.38 90 SER A N 1
ATOM 700 C CA . SER A 1 90 ? 2.267 -7.493 10.163 1.00 87.38 90 SER A CA 1
ATOM 701 C C . SER A 1 90 ? 0.865 -7.090 9.674 1.00 87.38 90 SER A C 1
ATOM 703 O O . SER A 1 90 ? 0.669 -6.762 8.506 1.00 87.38 90 SER A O 1
ATOM 705 N N . LYS A 1 91 ? -0.141 -7.092 10.564 1.00 85.00 91 LYS A N 1
ATOM 706 C CA . LYS A 1 91 ? -1.504 -6.609 10.254 1.00 85.00 91 LYS A CA 1
ATOM 707 C C . LYS A 1 91 ? -1.581 -5.120 9.895 1.00 85.00 91 LYS A C 1
ATOM 709 O O . LYS A 1 91 ? -2.524 -4.727 9.223 1.00 85.00 91 LYS A O 1
ATOM 714 N N . ASN A 1 92 ? -0.632 -4.308 10.344 1.00 88.69 92 ASN A N 1
ATOM 715 C CA . ASN A 1 92 ? -0.629 -2.855 10.161 1.00 88.69 92 ASN A CA 1
ATOM 716 C C . ASN A 1 92 ? 0.715 -2.340 9.636 1.00 88.69 92 ASN A C 1
ATOM 718 O O . ASN A 1 92 ? 1.006 -1.153 9.759 1.00 88.69 92 ASN A O 1
ATOM 722 N N . LYS A 1 93 ? 1.550 -3.225 9.082 1.00 91.06 93 LYS A N 1
ATOM 723 C CA . LYS A 1 93 ? 2.864 -2.879 8.548 1.00 91.06 93 LYS A CA 1
ATOM 724 C C . LYS A 1 93 ? 3.109 -3.596 7.226 1.00 91.06 93 LYS A C 1
ATOM 726 O O . LYS A 1 93 ? 3.019 -4.825 7.152 1.00 91.06 93 LYS A O 1
ATOM 731 N N . ILE A 1 94 ? 3.472 -2.815 6.218 1.00 91.81 94 ILE A N 1
ATOM 732 C CA . ILE A 1 94 ? 3.955 -3.293 4.923 1.00 91.81 94 ILE A CA 1
ATOM 733 C C . ILE A 1 94 ? 5.308 -2.664 4.624 1.00 91.81 94 ILE A C 1
ATOM 735 O O . ILE A 1 94 ? 5.673 -1.618 5.164 1.00 91.81 94 ILE A O 1
ATOM 739 N N . LYS A 1 95 ? 6.054 -3.308 3.742 1.00 92.00 95 LYS A N 1
ATOM 740 C CA . LYS A 1 95 ? 7.345 -2.837 3.272 1.00 92.00 95 LYS A CA 1
ATOM 741 C C . LYS A 1 95 ? 7.344 -2.805 1.756 1.00 92.00 95 LYS A C 1
ATOM 743 O O . LYS A 1 95 ? 7.091 -3.829 1.137 1.00 92.00 95 LYS A O 1
ATOM 748 N N . VAL A 1 96 ? 7.645 -1.651 1.173 1.00 90.00 96 VAL A N 1
ATOM 749 C CA . VAL A 1 96 ? 7.856 -1.489 -0.267 1.00 90.00 96 VAL A CA 1
ATOM 750 C C . VAL A 1 96 ? 9.330 -1.715 -0.547 1.00 90.00 96 VAL A C 1
ATOM 752 O O . VAL A 1 96 ? 10.180 -0.946 -0.099 1.00 90.00 96 VAL A O 1
ATOM 755 N N . THR A 1 97 ? 9.653 -2.788 -1.253 1.00 87.38 97 THR A N 1
ATOM 756 C CA . THR A 1 97 ? 11.046 -3.154 -1.524 1.00 87.38 97 THR A CA 1
ATOM 757 C C . THR A 1 97 ? 11.543 -2.519 -2.810 1.00 87.38 97 THR A C 1
ATOM 759 O O . THR A 1 97 ? 12.643 -1.971 -2.821 1.00 87.38 97 THR A O 1
ATOM 762 N N . LYS A 1 98 ? 10.710 -2.528 -3.850 1.00 85.75 98 LYS A N 1
ATOM 763 C CA . LYS A 1 98 ? 11.098 -2.197 -5.219 1.00 85.75 98 LYS A CA 1
ATOM 764 C C . LYS A 1 98 ? 9.939 -1.561 -5.981 1.00 85.75 98 LYS A C 1
ATOM 766 O O . LYS A 1 98 ? 8.789 -1.950 -5.781 1.00 85.75 98 LYS A O 1
ATOM 771 N N . ALA A 1 99 ? 10.254 -0.628 -6.870 1.00 85.12 99 ALA A N 1
ATOM 772 C CA . ALA A 1 99 ? 9.353 -0.130 -7.903 1.00 85.12 99 ALA A CA 1
ATOM 773 C C . ALA A 1 99 ? 9.986 -0.338 -9.283 1.00 85.12 99 ALA A C 1
ATOM 775 O O . ALA A 1 99 ? 11.196 -0.172 -9.436 1.00 85.12 99 ALA A O 1
ATOM 776 N N . VAL A 1 100 ? 9.180 -0.724 -10.266 1.00 84.31 100 VAL A N 1
ATOM 777 C CA . VAL A 1 100 ? 9.594 -0.922 -11.659 1.00 84.31 100 VAL A CA 1
ATOM 778 C C . VAL A 1 100 ? 8.639 -0.158 -12.553 1.00 84.31 100 VAL A C 1
ATOM 780 O O . VAL A 1 100 ? 7.432 -0.380 -12.485 1.00 84.31 100 VAL A O 1
ATOM 783 N N . LEU A 1 101 ? 9.181 0.710 -13.400 1.00 82.94 101 LEU A N 1
ATOM 784 C CA . LEU A 1 101 ? 8.429 1.360 -14.464 1.00 82.94 101 LEU A CA 1
ATOM 785 C C . LEU A 1 101 ? 8.755 0.689 -15.799 1.00 82.94 101 LEU A C 1
ATOM 787 O O . LEU A 1 101 ? 9.905 0.702 -16.226 1.00 82.94 101 LEU A O 1
ATOM 791 N N . ASP A 1 102 ? 7.740 0.133 -16.450 1.00 80.44 102 ASP A N 1
ATOM 792 C CA . ASP A 1 102 ? 7.803 -0.401 -17.806 1.00 80.44 102 ASP A CA 1
ATOM 793 C C . ASP A 1 102 ? 7.165 0.607 -18.770 1.00 80.44 102 ASP A C 1
ATOM 795 O O . ASP A 1 102 ? 5.951 0.838 -18.753 1.00 80.44 102 ASP A O 1
ATOM 799 N N . SER A 1 103 ? 7.995 1.284 -19.564 1.00 70.81 103 SER A N 1
ATOM 800 C CA . SER A 1 103 ? 7.543 2.289 -20.527 1.00 70.81 103 SER A CA 1
ATOM 801 C C . SER A 1 103 ? 7.423 1.677 -21.927 1.00 70.81 103 SER A C 1
ATOM 803 O O . SER A 1 103 ? 8.350 1.008 -22.376 1.00 70.81 103 SER A O 1
ATOM 805 N N . PRO A 1 104 ? 6.349 1.966 -22.687 1.00 62.62 104 PRO A N 1
ATOM 806 C CA . PRO A 1 104 ? 6.186 1.480 -24.060 1.00 62.62 104 PRO A CA 1
ATOM 807 C C . PRO A 1 104 ? 7.191 2.084 -25.059 1.00 62.62 104 PRO A C 1
ATOM 809 O O . PRO A 1 104 ? 7.227 1.672 -26.217 1.00 62.62 104 PRO A O 1
ATOM 812 N N . SER A 1 105 ? 7.978 3.083 -24.650 1.00 60.03 105 SER A N 1
ATOM 813 C CA . SER A 1 105 ? 9.143 3.557 -25.399 1.00 60.03 105 SER A CA 1
ATOM 814 C C . SER A 1 105 ? 10.336 2.643 -25.100 1.00 60.03 105 SER A C 1
ATOM 816 O O . SER A 1 105 ? 10.755 2.608 -23.949 1.00 60.03 105 SER A O 1
ATOM 818 N N . ASP A 1 106 ? 10.866 1.966 -26.125 1.00 51.78 106 ASP A N 1
ATOM 819 C CA . ASP A 1 106 ? 11.866 0.867 -26.156 1.00 51.78 106 ASP A CA 1
ATOM 820 C C . ASP A 1 106 ? 13.114 0.914 -25.235 1.00 51.78 106 ASP A C 1
ATOM 822 O O . ASP A 1 106 ? 13.937 0.003 -25.273 1.00 51.78 106 ASP A O 1
ATOM 826 N N . GLU A 1 107 ? 13.296 1.911 -24.378 1.00 51.56 107 GLU A N 1
ATOM 827 C CA . GLU A 1 107 ? 14.425 1.996 -23.460 1.00 51.56 107 GLU A CA 1
ATOM 828 C C . GLU A 1 107 ? 13.975 2.532 -22.099 1.00 51.56 107 GLU A C 1
ATOM 830 O O . GLU A 1 107 ? 13.878 3.742 -21.899 1.00 51.56 107 GLU A O 1
ATOM 835 N N . ARG A 1 108 ? 13.758 1.604 -21.156 1.00 52.38 108 ARG A N 1
ATOM 836 C CA . ARG A 1 108 ? 14.204 1.613 -19.744 1.00 52.38 108 ARG A CA 1
ATOM 837 C C . ARG A 1 108 ? 13.138 1.031 -18.822 1.00 52.38 108 ARG A C 1
ATOM 839 O O . ARG A 1 108 ? 12.105 1.640 -18.570 1.00 52.38 108 ARG A O 1
ATOM 846 N N . LEU A 1 109 ? 13.479 -0.127 -18.258 1.00 59.84 109 LEU A N 1
ATOM 847 C CA . LEU A 1 109 ? 12.973 -0.537 -16.957 1.00 59.84 109 LEU A CA 1
ATOM 848 C C . LEU A 1 109 ? 13.709 0.313 -15.921 1.00 59.84 109 LEU A C 1
ATOM 850 O O . LEU A 1 109 ? 14.849 0.009 -15.565 1.00 59.84 109 LEU A O 1
ATOM 854 N N . ASP A 1 110 ? 13.098 1.411 -15.488 1.00 71.19 110 ASP A N 1
ATOM 855 C CA . ASP A 1 110 ? 13.636 2.165 -14.361 1.00 71.19 110 ASP A CA 1
ATOM 856 C C . ASP A 1 110 ? 13.239 1.416 -13.082 1.00 71.19 110 ASP A C 1
ATOM 858 O O . ASP A 1 110 ? 12.105 1.479 -12.602 1.00 71.19 110 ASP A O 1
ATOM 862 N N . GLU A 1 111 ? 14.187 0.629 -12.578 1.00 79.94 111 GLU A N 1
ATOM 863 C CA . GLU A 1 111 ? 14.082 -0.083 -11.311 1.00 79.94 111 GLU A CA 1
ATOM 864 C C . GLU A 1 111 ? 14.616 0.793 -10.178 1.00 79.94 111 GLU A C 1
ATOM 866 O O . GLU A 1 111 ? 15.744 1.291 -10.225 1.00 79.94 111 GLU A O 1
ATOM 871 N N . LYS A 1 112 ? 13.803 0.965 -9.137 1.00 82.69 112 LYS A N 1
ATOM 872 C CA . LYS A 1 112 ? 14.173 1.702 -7.934 1.00 82.69 112 LYS A CA 1
ATOM 873 C C . LYS A 1 112 ? 14.010 0.823 -6.704 1.00 82.69 112 LYS A C 1
ATOM 875 O O . LYS A 1 112 ? 12.895 0.437 -6.353 1.00 82.69 112 LYS A O 1
ATOM 880 N N . ASP A 1 113 ? 15.117 0.595 -6.007 1.00 81.38 113 ASP A N 1
ATOM 881 C CA . ASP A 1 113 ? 15.103 0.030 -4.662 1.00 81.38 113 ASP A CA 1
ATOM 882 C C . ASP A 1 113 ? 14.627 1.094 -3.671 1.00 81.38 113 ASP A C 1
ATOM 884 O O . ASP A 1 113 ? 15.236 2.155 -3.517 1.00 81.38 113 ASP A O 1
ATOM 888 N N . LEU A 1 114 ? 13.500 0.824 -3.015 1.00 82.00 114 LEU A N 1
ATOM 889 C CA . LEU A 1 114 ? 12.850 1.766 -2.104 1.00 82.00 114 LEU A CA 1
ATOM 890 C C . LEU A 1 114 ? 13.075 1.393 -0.642 1.00 82.00 114 LEU A C 1
ATOM 892 O O . LEU A 1 114 ? 13.213 2.287 0.189 1.00 82.00 114 LEU A O 1
ATOM 896 N N . ASN A 1 115 ? 13.096 0.093 -0.319 1.00 86.56 115 ASN A N 1
ATOM 897 C CA . ASN A 1 115 ? 13.238 -0.443 1.044 1.00 86.56 115 ASN A CA 1
ATOM 898 C C . ASN A 1 115 ? 12.511 0.404 2.120 1.00 86.56 115 ASN A C 1
ATOM 900 O O . ASN A 1 115 ? 13.057 0.694 3.185 1.00 86.56 115 ASN A O 1
ATOM 904 N N . THR A 1 116 ? 11.293 0.853 1.811 1.00 88.56 116 THR A N 1
ATOM 905 C CA . THR A 1 116 ? 10.540 1.832 2.602 1.00 88.56 116 THR A CA 1
ATOM 906 C C . THR A 1 116 ? 9.454 1.124 3.392 1.00 88.56 116 THR A C 1
ATOM 908 O O . THR A 1 116 ? 8.692 0.328 2.846 1.00 88.56 116 THR A O 1
ATOM 911 N N . GLU A 1 117 ? 9.374 1.403 4.688 1.00 93.19 117 GLU A N 1
ATOM 912 C CA . GLU A 1 117 ? 8.344 0.832 5.550 1.00 93.19 117 GLU A CA 1
ATOM 913 C C . GLU A 1 117 ? 7.133 1.752 5.628 1.00 93.19 117 GLU A C 1
ATOM 915 O O . GLU A 1 117 ? 7.287 2.958 5.791 1.00 93.19 117 GLU A O 1
ATOM 920 N N . TYR A 1 118 ? 5.940 1.171 5.595 1.00 92.50 118 TYR A N 1
ATOM 921 C CA . TYR A 1 118 ? 4.687 1.880 5.797 1.00 92.50 118 TYR A CA 1
ATOM 922 C C . TYR A 1 118 ? 3.911 1.246 6.944 1.00 92.50 118 TYR A C 1
ATOM 924 O O . TYR A 1 118 ? 3.853 0.018 7.077 1.00 92.50 118 TYR A O 1
ATOM 932 N N . LYS A 1 119 ? 3.280 2.086 7.760 1.00 93.25 119 LYS A N 1
ATOM 933 C CA . LYS A 1 119 ? 2.308 1.652 8.762 1.00 93.25 119 LYS A CA 1
ATOM 934 C C . LYS A 1 119 ? 0.923 2.118 8.375 1.00 93.25 119 LYS A C 1
ATOM 936 O O . LYS A 1 119 ? 0.763 3.239 7.900 1.00 93.25 119 LYS A O 1
ATOM 941 N N . LYS A 1 120 ? -0.064 1.261 8.601 1.00 91.81 120 LYS A N 1
ATOM 942 C CA . LYS A 1 120 ? -1.464 1.618 8.413 1.00 91.81 120 LYS A CA 1
ATOM 943 C C . LYS A 1 120 ? -1.793 2.754 9.377 1.00 91.81 120 LYS A C 1
ATOM 945 O O . LYS A 1 120 ? -1.474 2.666 10.562 1.00 91.81 120 LYS A O 1
ATOM 950 N N . GLU A 1 121 ? -2.352 3.833 8.851 1.00 88.19 121 GLU A N 1
ATOM 951 C CA . GLU A 1 121 ? -2.895 4.907 9.662 1.00 88.19 121 GLU A CA 1
ATOM 952 C C . GLU A 1 121 ? -4.036 4.312 10.480 1.00 88.19 121 GLU A C 1
ATOM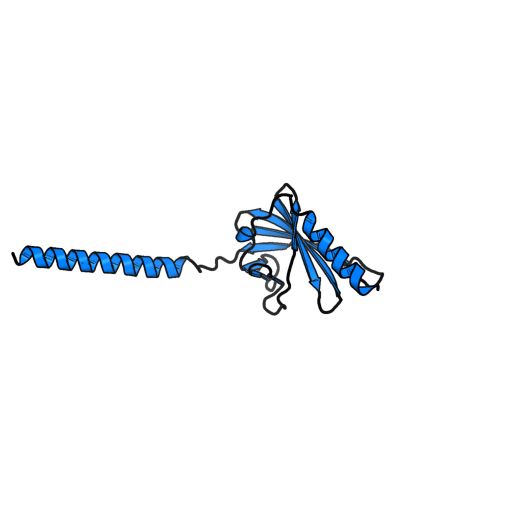 954 O O . GLU A 1 121 ? -4.979 3.741 9.923 1.00 88.19 121 GLU A O 1
ATOM 959 N N . ASP A 1 122 ? -3.949 4.445 11.802 1.00 73.81 122 ASP A N 1
ATOM 960 C CA . ASP A 1 122 ? -5.062 4.161 12.697 1.00 73.81 122 ASP A CA 1
ATOM 961 C C . ASP A 1 122 ? -6.114 5.254 12.488 1.00 73.81 122 ASP A C 1
ATOM 963 O O . ASP A 1 122 ? -6.316 6.152 13.307 1.00 73.81 122 ASP A O 1
ATOM 967 N N . THR A 1 123 ? -6.795 5.200 11.349 1.00 56.97 123 THR A N 1
ATOM 968 C CA . THR A 1 123 ? -8.036 5.925 11.173 1.00 56.97 123 THR A CA 1
ATOM 969 C C . THR A 1 123 ? -9.012 5.283 12.148 1.00 56.97 123 THR A C 1
ATOM 971 O O . THR A 1 123 ? -9.560 4.204 11.933 1.00 56.97 123 THR A O 1
ATOM 974 N N . GLY A 1 124 ? -9.200 5.934 13.294 1.00 46.16 124 GLY A N 1
ATOM 975 C CA . GLY A 1 124 ? -10.191 5.589 14.312 1.00 46.16 124 GLY A CA 1
ATOM 976 C C . GLY A 1 124 ? -11.639 5.697 13.814 1.00 46.16 124 GLY A C 1
ATOM 977 O O . GLY A 1 124 ? -12.523 6.047 14.592 1.00 46.16 124 GLY A O 1
ATOM 978 N N . LEU A 1 125 ? -11.905 5.394 12.539 1.00 45.31 125 LEU A N 1
ATOM 979 C CA . LEU A 1 125 ? -13.205 5.422 11.875 1.00 45.31 125 LEU A CA 1
ATOM 980 C C . LEU A 1 125 ? -14.229 4.492 12.542 1.00 45.31 125 LEU A C 1
ATOM 982 O O . LEU A 1 125 ? -15.428 4.692 12.373 1.00 45.31 125 LEU A O 1
ATOM 986 N N . PHE A 1 126 ? -13.788 3.562 13.397 1.00 43.84 126 PHE A N 1
ATOM 987 C CA . PHE A 1 126 ? -14.673 2.717 14.203 1.00 43.84 126 PHE A CA 1
ATOM 988 C C . PHE A 1 126 ? -14.648 2.979 15.719 1.00 43.84 126 PHE A C 1
ATOM 990 O O . PHE A 1 126 ? -15.500 2.446 16.426 1.00 43.84 126 PHE A O 1
ATOM 997 N N . SER A 1 127 ? -13.759 3.822 16.260 1.00 43.78 127 SER A N 1
ATOM 998 C CA . SER A 1 127 ? -13.719 4.053 17.719 1.00 43.78 127 SER A CA 1
ATOM 999 C C . SER A 1 127 ? -14.709 5.124 18.190 1.00 43.78 127 SER A C 1
ATOM 1001 O O . SER A 1 127 ? -15.207 5.045 19.312 1.00 43.78 127 SER A O 1
ATOM 1003 N N . GLY A 1 128 ? -15.046 6.098 17.337 1.00 38.53 128 GLY A N 1
ATOM 1004 C CA . GLY A 1 128 ? -16.006 7.161 17.655 1.00 38.53 128 GLY A CA 1
ATOM 1005 C C . GLY A 1 128 ? -17.462 6.775 17.384 1.00 38.53 128 GLY A C 1
ATOM 1006 O O . GLY A 1 128 ? -18.333 7.019 18.217 1.00 38.53 128 GLY A O 1
ATOM 1007 N N . PHE A 1 129 ? -17.731 6.126 16.248 1.00 46.72 129 PHE A N 1
ATOM 1008 C CA . PHE A 1 129 ? -19.100 5.818 15.819 1.00 46.72 129 PHE A CA 1
ATOM 1009 C C . PHE A 1 129 ? -19.752 4.725 16.682 1.00 46.72 129 PHE A C 1
ATOM 1011 O O . PHE A 1 129 ? -20.898 4.877 17.103 1.00 46.72 129 PHE A O 1
ATOM 1018 N N . PHE A 1 130 ? -19.010 3.671 17.045 1.00 48.47 130 PHE A N 1
ATOM 1019 C CA . PHE A 1 130 ? -19.496 2.648 17.979 1.00 48.47 130 PHE A CA 1
ATOM 1020 C C . PHE A 1 130 ? -19.510 3.115 19.439 1.00 48.47 130 PHE A C 1
ATOM 1022 O O . PHE A 1 130 ? -20.369 2.661 20.190 1.00 48.47 130 PHE A O 1
ATOM 1029 N N . ASN A 1 131 ? -18.649 4.058 19.848 1.00 49.06 131 ASN A N 1
ATOM 1030 C CA . ASN A 1 131 ? -18.805 4.707 21.156 1.00 49.06 131 ASN A CA 1
ATOM 1031 C C . ASN A 1 131 ? -20.074 5.554 21.199 1.00 49.06 131 ASN A C 1
ATOM 1033 O O . ASN A 1 131 ? -20.816 5.473 22.168 1.00 49.06 131 ASN A O 1
ATOM 1037 N N . PHE A 1 132 ? -20.366 6.327 20.152 1.00 52.81 132 PHE A N 1
ATOM 1038 C CA . PHE A 1 132 ? -21.591 7.118 20.093 1.00 52.81 132 PHE A CA 1
ATOM 1039 C C . PHE A 1 132 ? -22.834 6.220 20.082 1.00 52.81 132 PHE A C 1
ATOM 1041 O O . PHE A 1 132 ? -23.737 6.416 20.893 1.00 52.81 132 PHE A O 1
ATOM 1048 N N . LEU A 1 133 ? -22.855 5.179 19.241 1.00 57.47 133 LEU A N 1
ATOM 1049 C CA . LEU A 1 133 ? -23.958 4.216 19.198 1.00 57.47 133 LEU A CA 1
ATOM 1050 C C . LEU A 1 133 ? -24.093 3.445 20.524 1.00 57.47 133 LEU A C 1
ATOM 1052 O O . LEU A 1 133 ? -25.202 3.267 21.026 1.00 57.47 133 LEU A O 1
ATOM 1056 N N . GLY A 1 134 ? -22.972 3.050 21.131 1.00 58.62 134 GLY A N 1
ATOM 1057 C CA . GLY A 1 134 ? -22.918 2.400 22.440 1.00 58.62 134 GLY A CA 1
ATOM 1058 C C . GLY A 1 134 ? -23.440 3.294 23.567 1.00 58.62 134 GLY A C 1
ATOM 1059 O O . GLY A 1 134 ? -24.261 2.850 24.365 1.00 58.62 134 GLY A O 1
ATOM 1060 N N . ILE A 1 135 ? -23.050 4.572 23.596 1.00 69.88 135 ILE A N 1
ATOM 1061 C CA . ILE A 1 135 ? -23.554 5.568 24.554 1.00 69.88 135 ILE A CA 1
ATOM 1062 C C . ILE A 1 135 ? -25.062 5.776 24.366 1.00 69.88 135 ILE A C 1
ATOM 1064 O O . ILE A 1 135 ? -25.801 5.775 25.349 1.00 69.88 135 ILE A O 1
ATOM 1068 N N . VAL A 1 136 ? -25.543 5.896 23.124 1.00 70.19 136 VAL A N 1
ATOM 1069 C CA . VAL A 1 136 ? -26.976 6.055 22.822 1.00 70.19 136 VAL A CA 1
ATOM 1070 C C . VAL A 1 136 ? -27.784 4.833 23.277 1.00 70.19 136 VAL A C 1
ATOM 1072 O O . VAL A 1 136 ? -28.833 4.998 23.902 1.00 70.19 136 VAL A O 1
ATOM 1075 N N . ILE A 1 137 ? -27.288 3.613 23.045 1.00 74.38 137 ILE A N 1
ATOM 1076 C CA . ILE A 1 137 ? -27.938 2.375 23.507 1.00 74.38 137 ILE A CA 1
ATOM 1077 C C . ILE A 1 137 ? -27.977 2.310 25.042 1.00 74.38 137 ILE A C 1
ATOM 1079 O O . ILE A 1 137 ? -29.026 2.019 25.620 1.00 74.38 137 ILE A O 1
ATOM 1083 N N . VAL A 1 138 ? -26.864 2.613 25.719 1.00 75.69 138 VAL A N 1
ATOM 1084 C CA . VAL A 1 138 ? -26.778 2.578 27.190 1.00 75.69 138 VAL A CA 1
ATOM 1085 C C . VAL A 1 138 ? -27.697 3.622 27.830 1.00 75.69 138 VAL A C 1
ATOM 1087 O O . VAL A 1 138 ? -28.438 3.298 28.760 1.00 75.69 138 VAL A O 1
ATOM 1090 N N . LEU A 1 139 ? -27.717 4.853 27.312 1.00 77.12 139 LEU A N 1
ATOM 1091 C CA . LEU A 1 139 ? -28.619 5.904 27.792 1.00 77.12 139 LEU A CA 1
ATOM 1092 C C . LEU A 1 139 ? -30.092 5.543 27.554 1.00 77.12 139 LEU A C 1
ATOM 1094 O O . LEU A 1 139 ? -30.923 5.754 28.439 1.00 77.12 139 LEU A O 1
ATOM 1098 N N . GLY A 1 140 ? -30.414 4.938 26.406 1.00 73.25 140 GLY A N 1
ATOM 1099 C CA . GLY A 1 140 ? -31.757 4.439 26.110 1.00 73.25 140 GLY A CA 1
ATOM 1100 C C . GLY A 1 140 ? -32.222 3.368 27.102 1.00 73.25 140 GLY A C 1
ATOM 1101 O O . GLY A 1 140 ? -33.337 3.444 27.622 1.00 73.25 140 GLY A O 1
ATOM 1102 N N . LEU A 1 141 ? -31.355 2.407 27.437 1.00 79.75 141 LEU A N 1
ATOM 1103 C CA . LEU A 1 141 ? -31.653 1.370 28.430 1.00 79.75 141 LEU A CA 1
ATOM 1104 C C . LEU A 1 141 ? -31.845 1.948 29.838 1.00 79.75 141 LEU A C 1
ATOM 1106 O O . LEU A 1 141 ? -32.797 1.571 30.521 1.00 79.75 141 LEU A O 1
ATOM 1110 N N . LEU A 1 142 ? -31.004 2.898 30.260 1.00 79.56 142 LEU A N 1
ATOM 1111 C CA . LEU A 1 142 ? -31.157 3.579 31.551 1.00 79.56 142 LEU A CA 1
ATOM 1112 C C . LEU A 1 142 ? -32.486 4.340 31.644 1.00 79.56 142 LEU A C 1
ATOM 1114 O O . LEU A 1 142 ? -33.148 4.293 32.683 1.00 79.56 142 LEU A O 1
ATOM 1118 N N . PHE A 1 143 ? -32.917 4.981 30.556 1.00 79.62 143 PHE A N 1
ATOM 1119 C CA . PHE A 1 143 ? -34.195 5.688 30.505 1.00 79.62 143 PHE A CA 1
ATOM 1120 C C . PHE A 1 143 ? -35.390 4.728 30.625 1.00 79.62 143 PHE A C 1
ATOM 1122 O O . PHE A 1 143 ? -36.321 4.983 31.391 1.00 79.62 143 PHE A O 1
ATOM 1129 N N . ILE A 1 144 ? -35.344 3.585 29.931 1.00 77.38 144 ILE A N 1
ATOM 1130 C CA . ILE A 1 144 ? -36.380 2.543 30.010 1.00 77.38 144 ILE A CA 1
ATOM 1131 C C . ILE A 1 144 ? -36.438 1.937 31.418 1.00 77.38 144 ILE A C 1
ATOM 1133 O O . ILE A 1 144 ? -37.524 1.802 31.982 1.00 77.38 144 ILE A O 1
ATOM 1137 N N . ILE A 1 145 ? -35.289 1.611 32.017 1.00 78.19 145 ILE A N 1
ATOM 1138 C CA . ILE A 1 145 ? -35.215 1.073 33.383 1.00 78.19 145 ILE A CA 1
ATOM 1139 C C . ILE A 1 145 ? -35.765 2.091 34.388 1.00 78.19 145 ILE A C 1
ATOM 1141 O O . ILE A 1 145 ? -36.602 1.734 35.218 1.00 78.19 145 ILE A O 1
ATOM 1145 N N . GLY A 1 146 ? -35.373 3.363 34.282 1.00 76.62 146 GLY A N 1
ATOM 1146 C CA . GLY A 1 146 ? -35.897 4.437 35.127 1.00 76.62 146 GLY A CA 1
ATOM 1147 C C . GLY A 1 146 ? -37.415 4.599 35.000 1.00 76.62 146 GLY A C 1
ATOM 1148 O O . GLY A 1 146 ? -38.118 4.695 36.007 1.00 76.62 146 GLY A O 1
ATOM 1149 N N . TYR A 1 147 ? -37.947 4.543 33.777 1.00 75.50 147 TYR A N 1
ATOM 1150 C CA . TYR A 1 147 ? -39.388 4.590 33.528 1.00 75.50 147 TYR A CA 1
ATOM 1151 C C . TYR A 1 147 ? -40.127 3.386 34.138 1.00 75.50 147 TYR A C 1
ATOM 1153 O O . TYR A 1 147 ? -41.162 3.554 34.789 1.00 75.50 147 TYR A O 1
ATOM 1161 N N . LEU A 1 148 ? -39.589 2.173 33.983 1.00 72.50 148 LEU A N 1
ATOM 1162 C CA . LEU A 1 148 ? -40.180 0.948 34.530 1.00 72.50 148 LEU A CA 1
ATOM 1163 C C . LEU A 1 148 ? -40.151 0.912 36.065 1.00 72.50 148 LEU A C 1
ATOM 1165 O O . LEU A 1 148 ? -41.137 0.500 36.681 1.00 72.50 148 LEU A O 1
ATOM 1169 N N . LEU A 1 149 ? -39.065 1.378 36.687 1.00 71.56 149 LEU A N 1
ATOM 1170 C CA . LEU A 1 149 ? -38.958 1.499 38.143 1.00 71.56 149 LEU A CA 1
ATOM 1171 C C . LEU A 1 149 ? -39.945 2.539 38.687 1.00 71.56 149 LEU A C 1
ATOM 1173 O O . LEU A 1 149 ? -40.685 2.248 39.624 1.00 71.56 149 LEU A O 1
ATOM 1177 N N . ASN A 1 150 ? -40.048 3.708 38.050 1.00 69.62 150 ASN A N 1
ATOM 1178 C CA . ASN A 1 150 ? -40.978 4.760 38.471 1.00 69.62 150 ASN A CA 1
ATOM 1179 C C . ASN A 1 150 ? -42.453 4.335 38.309 1.00 69.62 150 ASN A C 1
ATOM 1181 O O . ASN A 1 150 ? -43.312 4.690 39.115 1.00 69.62 150 ASN A O 1
ATOM 1185 N N . LYS A 1 151 ? -42.760 3.507 37.300 1.00 59.34 151 LYS A N 1
ATOM 1186 C CA . LYS A 1 151 ? -44.101 2.938 37.097 1.00 59.34 151 LYS A CA 1
ATOM 1187 C C . LYS A 1 151 ? -44.462 1.860 38.128 1.00 59.34 151 LYS A C 1
ATOM 1189 O O . LYS A 1 151 ? -45.641 1.716 38.438 1.00 59.34 151 LYS A O 1
ATOM 1194 N N . ARG A 1 152 ? -43.485 1.122 38.676 1.00 54.66 152 ARG A N 1
ATOM 1195 C CA . ARG A 1 152 ? -43.714 0.157 39.772 1.00 54.66 152 ARG A CA 1
ATOM 1196 C C . ARG A 1 152 ? -43.927 0.819 41.131 1.00 54.66 152 ARG A C 1
ATOM 1198 O O . ARG A 1 152 ? -44.673 0.271 41.922 1.00 54.66 152 ARG A O 1
ATOM 1205 N N . VAL A 1 153 ? -43.315 1.974 41.393 1.00 53.28 153 VAL A N 1
ATOM 1206 C CA . VAL A 1 153 ? -43.471 2.696 42.675 1.00 53.28 153 VAL A CA 1
ATOM 1207 C C . VAL A 1 153 ? -44.848 3.370 42.804 1.00 53.28 153 VAL A C 1
ATOM 1209 O O . VAL A 1 153 ? -45.297 3.657 43.907 1.00 53.28 153 VAL A O 1
ATOM 1212 N N . LYS A 1 154 ? -45.546 3.605 41.686 1.00 49.94 154 LYS A N 1
ATOM 1213 C CA . LYS A 1 154 ? -46.890 4.210 41.654 1.00 49.94 154 LYS A CA 1
ATOM 1214 C C . LYS A 1 154 ? -48.047 3.196 41.664 1.00 49.94 154 LYS A C 1
ATOM 1216 O O . LYS A 1 154 ? -49.173 3.580 41.350 1.00 49.94 154 LYS A O 1
ATOM 1221 N N . LYS A 1 155 ? -47.784 1.924 41.966 1.00 45.44 155 LYS A N 1
ATOM 1222 C CA . LYS A 1 155 ? -48.790 0.859 42.068 1.00 45.44 155 LYS A CA 1
ATOM 1223 C C . LYS A 1 155 ? -48.735 0.237 43.453 1.00 45.44 155 LYS A C 1
ATOM 1225 O O . LYS A 1 155 ? -49.825 -0.095 43.957 1.00 45.44 155 LYS A O 1
#

Radius of gyration: 23.89 Å; chains: 1; bounding box: 64×33×79 Å

Foldseek 3Di:
DVVVVVVVVVVVVVPPPPADDPPLVLQAAKKQWPVDNQAIWHDDPQWIAGGPPGDIWGWDWDDDPPQKIKIWTADPVQRWIKIWIWHDPDSFKIFTQWIWIGGPPPDDRPIDGDRIMIGGPPPVPPVPVVVVVVVVVVVVVVVVVVVVVVVVVVD